Protein AF-A0A9P8MVW2-F1 (afdb_monomer_lite)

Organism: NCBI:txid111463

pLDDT: mean 70.59, std 24.58, range [25.2, 96.25]

Foldseek 3Di:
DDDDDPVVVVPPPPDDDDDDDDDDDDDDDDPDDPDDPPDQAADDDDPDDPDDDPPDPPFDLDQAAQCVLLVNQKTKDQPDDDDPDQQSQQHVLQQLSRAHQQALGHDPCSRGSSHHMHMAGSVRDDDDPVNSVLSSVLSVVQSVVVVVPPGRPVVCRYNVNSVVVVVVVVVVPPPVPPDD

Structure (mmCIF, N/CA/C/O backbone):
data_AF-A0A9P8MVW2-F1
#
_entry.id   AF-A0A9P8MVW2-F1
#
loop_
_atom_site.group_PDB
_atom_site.id
_atom_site.type_symbol
_atom_site.label_atom_id
_atom_site.label_alt_id
_atom_site.label_comp_id
_atom_site.label_asym_id
_atom_site.label_entity_id
_atom_site.label_seq_id
_atom_site.pdbx_PDB_ins_code
_atom_site.Cartn_x
_atom_site.Cartn_y
_atom_site.Cartn_z
_atom_site.occupancy
_atom_site.B_iso_or_equiv
_atom_site.auth_seq_id
_atom_site.auth_comp_id
_atom_site.auth_asym_id
_atom_site.auth_atom_id
_atom_site.pdbx_PDB_model_num
ATOM 1 N N . MET A 1 1 ? 19.607 -12.590 9.023 1.00 32.03 1 MET A N 1
ATOM 2 C CA . MET A 1 1 ? 19.290 -11.161 8.818 1.00 32.03 1 MET A CA 1
ATOM 3 C C . MET A 1 1 ? 19.071 -10.531 10.183 1.00 32.03 1 MET A C 1
ATOM 5 O O . MET A 1 1 ? 18.345 -11.136 10.968 1.00 32.03 1 MET A O 1
ATOM 9 N N . PRO A 1 2 ? 19.742 -9.418 10.515 1.00 34.88 2 PRO A N 1
ATOM 10 C CA . PRO A 1 2 ? 19.503 -8.721 11.774 1.00 34.88 2 PRO A CA 1
ATOM 11 C C . PRO A 1 2 ? 18.080 -8.124 11.804 1.00 34.88 2 PRO A C 1
ATOM 13 O O . PRO A 1 2 ? 17.561 -7.761 10.747 1.00 34.88 2 PRO A O 1
ATOM 16 N N . PRO A 1 3 ? 17.430 -8.037 12.980 1.00 38.59 3 PRO A N 1
ATOM 17 C CA . PRO A 1 3 ? 16.145 -7.361 13.132 1.00 38.59 3 PRO A CA 1
ATOM 18 C C . PRO A 1 3 ? 16.253 -5.890 12.725 1.00 38.59 3 PRO A C 1
ATOM 20 O O . PRO A 1 3 ? 17.217 -5.217 13.083 1.00 38.59 3 PRO A O 1
ATOM 23 N N . ILE A 1 4 ? 15.257 -5.398 11.991 1.00 45.91 4 ILE A N 1
ATOM 24 C CA . ILE A 1 4 ? 15.196 -4.006 11.545 1.00 45.91 4 ILE A CA 1
ATOM 25 C C . ILE A 1 4 ? 15.057 -3.073 12.751 1.00 45.91 4 ILE A C 1
ATOM 27 O O . ILE A 1 4 ? 14.151 -3.237 13.576 1.00 45.91 4 ILE A O 1
ATOM 31 N N . ASP A 1 5 ? 15.923 -2.063 12.794 1.00 56.59 5 ASP A N 1
ATOM 32 C CA . ASP A 1 5 ? 15.809 -0.934 13.704 1.00 56.59 5 ASP A CA 1
ATOM 33 C C . ASP A 1 5 ? 14.795 0.086 13.156 1.00 56.59 5 ASP A C 1
ATOM 35 O O . ASP A 1 5 ? 14.969 0.667 12.081 1.00 56.59 5 ASP A O 1
ATOM 39 N N . TYR A 1 6 ? 13.701 0.260 13.896 1.00 56.78 6 TYR A N 1
ATOM 40 C CA . TYR A 1 6 ? 12.646 1.230 13.605 1.00 56.78 6 TYR A CA 1
ATOM 41 C C . TYR A 1 6 ? 12.801 2.513 14.433 1.00 56.78 6 TYR A C 1
ATOM 43 O O . TYR A 1 6 ? 11.991 3.421 14.282 1.00 56.78 6 TYR A O 1
ATOM 51 N N . SER A 1 7 ? 13.845 2.634 15.261 1.00 62.97 7 SER A N 1
ATOM 52 C CA . SER A 1 7 ? 14.058 3.787 16.138 1.00 62.97 7 SER A CA 1
ATOM 53 C C . SER A 1 7 ? 14.218 5.107 15.381 1.00 62.97 7 SER A C 1
ATOM 55 O O . SER A 1 7 ? 13.946 6.160 15.949 1.00 62.97 7 SER A O 1
ATOM 57 N N . LYS A 1 8 ? 14.570 5.090 14.087 1.00 60.00 8 LYS A N 1
ATOM 58 C CA . LYS A 1 8 ? 14.567 6.309 13.256 1.00 60.00 8 LYS A CA 1
ATOM 59 C C . LYS A 1 8 ? 13.166 6.873 12.984 1.00 60.00 8 LYS A C 1
ATOM 61 O O . LYS A 1 8 ? 13.028 8.065 12.752 1.00 60.00 8 LYS A O 1
ATOM 66 N N . TRP A 1 9 ? 12.140 6.027 13.042 1.00 54.62 9 TRP A N 1
ATOM 67 C CA . TRP A 1 9 ? 10.741 6.397 12.824 1.00 54.62 9 TRP A CA 1
ATOM 68 C C . TRP A 1 9 ? 10.018 6.734 14.135 1.00 54.62 9 TRP A C 1
ATOM 70 O O . TRP A 1 9 ? 9.058 7.493 14.129 1.00 54.62 9 TRP A O 1
ATOM 80 N N . ASP A 1 10 ? 10.484 6.210 15.272 1.00 54.81 10 ASP A N 1
ATOM 81 C CA . ASP A 1 10 ? 9.869 6.468 16.582 1.00 54.81 10 ASP A CA 1
ATOM 82 C C . ASP A 1 10 ? 10.185 7.871 17.153 1.00 54.81 10 ASP A C 1
ATOM 84 O O . ASP A 1 10 ? 9.532 8.293 18.103 1.00 54.81 10 ASP A O 1
ATOM 88 N N . ASN A 1 11 ? 11.156 8.605 16.588 1.00 46.72 11 ASN A N 1
ATOM 89 C CA . ASN A 1 11 ? 11.686 9.857 17.158 1.00 46.72 11 ASN A CA 1
ATOM 90 C C . ASN A 1 11 ? 11.266 11.155 16.427 1.00 46.72 11 ASN A C 1
ATOM 92 O O . ASN A 1 11 ? 11.722 12.229 16.813 1.00 46.72 11 ASN A O 1
ATOM 96 N N . ILE A 1 12 ? 10.411 11.102 15.398 1.00 51.25 12 ILE A N 1
ATOM 97 C CA . ILE A 1 12 ? 10.057 12.290 14.585 1.00 51.25 12 ILE A CA 1
ATOM 98 C C . ILE A 1 12 ? 9.101 13.282 15.290 1.00 51.25 12 ILE A C 1
ATOM 100 O O . ILE A 1 12 ? 9.029 14.437 14.885 1.00 51.25 12 ILE A O 1
ATOM 104 N N . ASP A 1 13 ? 8.441 12.895 16.387 1.00 47.62 13 ASP A N 1
ATOM 105 C CA . ASP A 1 13 ? 7.445 13.739 17.082 1.00 47.62 13 ASP A CA 1
ATOM 106 C C . ASP A 1 13 ? 7.976 14.516 18.310 1.00 47.62 13 ASP A C 1
ATOM 108 O O . ASP A 1 13 ? 7.190 15.099 19.056 1.00 47.62 13 ASP A O 1
ATOM 112 N N . THR A 1 14 ? 9.291 14.556 18.562 1.00 39.91 14 THR A N 1
ATOM 113 C CA . THR A 1 14 ? 9.828 15.124 19.823 1.00 39.91 14 THR A CA 1
ATOM 114 C C . THR A 1 14 ? 10.599 16.431 19.642 1.00 39.91 14 THR A C 1
ATOM 116 O O . THR A 1 14 ? 11.710 16.557 20.141 1.00 39.91 14 THR A O 1
ATOM 119 N N . ASP A 1 15 ? 10.014 17.415 18.952 1.00 41.75 15 ASP A N 1
ATOM 120 C CA . ASP A 1 15 ? 10.409 18.818 19.153 1.00 41.75 15 ASP A CA 1
ATOM 121 C C . ASP A 1 15 ? 9.265 19.777 18.772 1.00 41.75 15 ASP A C 1
ATOM 123 O O . ASP A 1 15 ? 9.070 20.166 17.617 1.00 41.75 15 ASP A O 1
ATOM 127 N N . SER A 1 16 ? 8.417 20.109 19.745 1.00 49.09 16 SER A N 1
ATOM 128 C CA . SER A 1 16 ? 7.423 21.183 19.633 1.00 49.09 16 SER A CA 1
ATOM 129 C C . SER A 1 16 ? 7.232 21.826 21.003 1.00 49.09 16 SER A C 1
ATOM 131 O O . SER A 1 16 ? 6.479 21.325 21.837 1.00 49.09 16 SER A O 1
ATOM 133 N N . GLU A 1 17 ? 7.933 22.937 21.233 1.00 37.53 17 GLU A N 1
ATOM 134 C CA . GLU A 1 17 ? 7.604 23.885 22.300 1.00 37.53 17 GLU A CA 1
ATOM 135 C C . GLU A 1 17 ? 6.410 24.770 21.885 1.00 37.53 17 GLU A C 1
ATOM 137 O O . GLU A 1 17 ? 6.273 25.092 20.700 1.00 37.53 17 GLU A O 1
ATOM 142 N N . PRO A 1 18 ? 5.532 25.183 22.819 1.00 54.19 18 PRO A N 1
ATOM 143 C CA . PRO A 1 18 ? 4.393 26.040 22.512 1.00 54.19 18 PRO A CA 1
ATOM 144 C C . PRO A 1 18 ? 4.662 27.502 22.895 1.00 54.19 18 PRO A C 1
ATOM 146 O O . PRO A 1 18 ? 5.106 27.745 24.009 1.00 54.19 18 PRO A O 1
ATOM 149 N N . GLU A 1 19 ? 4.253 28.483 22.079 1.00 31.72 19 GLU A N 1
ATOM 150 C CA . GLU A 1 19 ? 3.815 29.784 22.618 1.00 31.72 19 GLU A CA 1
ATOM 151 C C . GLU A 1 19 ? 2.807 30.545 21.719 1.00 31.72 19 GLU A C 1
ATOM 153 O O . GLU A 1 19 ? 3.048 30.807 20.545 1.00 31.72 19 GLU A O 1
ATOM 158 N N . ALA A 1 20 ? 1.684 30.897 22.364 1.00 31.28 20 ALA A N 1
ATOM 159 C CA . ALA A 1 20 ? 0.810 32.079 22.244 1.00 31.28 20 ALA A CA 1
ATOM 160 C C . ALA A 1 20 ? 0.035 32.453 20.942 1.00 31.28 20 ALA A C 1
ATOM 162 O O . ALA A 1 20 ? 0.577 32.912 19.943 1.00 31.28 20 ALA A O 1
ATOM 163 N N . SER A 1 21 ? -1.303 32.412 21.066 1.00 35.56 21 SER A N 1
ATOM 164 C CA . SER A 1 21 ? -2.371 33.062 20.257 1.00 35.56 21 SER A CA 1
ATOM 165 C C . SER A 1 21 ? -2.602 34.552 20.649 1.00 35.56 21 SER A C 1
ATOM 167 O O . SER A 1 21 ? -2.058 34.954 21.678 1.00 35.56 21 SER A O 1
ATOM 169 N N . PRO A 1 22 ? -3.581 35.327 20.091 1.00 58.59 22 PRO A N 1
ATOM 170 C CA . PRO A 1 22 ? -4.147 35.453 18.721 1.00 58.59 22 PRO A CA 1
ATOM 171 C C . PRO A 1 22 ? -4.349 36.929 18.235 1.00 58.59 22 PRO A C 1
ATOM 173 O O . PRO A 1 22 ? -4.500 37.838 19.049 1.00 58.59 22 PRO A O 1
ATOM 176 N N . GLN A 1 23 ? -4.541 37.182 16.925 1.00 30.17 23 GLN A N 1
ATOM 177 C CA . GLN A 1 23 ? -5.265 38.388 16.448 1.00 30.17 23 GLN A CA 1
ATOM 178 C C . GLN A 1 23 ? -5.924 38.208 15.059 1.00 30.17 23 GLN A C 1
ATOM 180 O O . GLN A 1 23 ? -5.477 37.404 14.249 1.00 30.17 23 GLN A O 1
ATOM 185 N N . GLN A 1 24 ? -7.038 38.913 14.821 1.00 29.48 24 GLN A N 1
ATOM 186 C CA . GLN A 1 24 ? -8.158 38.524 13.946 1.00 29.48 24 GLN A CA 1
ATOM 187 C C . GLN A 1 24 ? -8.403 39.493 12.750 1.00 29.48 24 GLN A C 1
ATOM 189 O O . GLN A 1 24 ? -8.403 40.702 12.961 1.00 29.48 24 GLN A O 1
ATOM 194 N N . ALA A 1 25 ? -8.756 38.914 11.576 1.00 32.19 25 ALA A N 1
ATOM 195 C CA . ALA A 1 25 ? -9.530 39.411 10.392 1.00 32.19 25 ALA A CA 1
ATOM 196 C C . ALA A 1 25 ? -8.889 40.399 9.362 1.00 32.19 25 ALA A C 1
ATOM 198 O O . ALA A 1 25 ? -7.969 41.115 9.747 1.00 32.19 25 ALA A O 1
ATOM 199 N N . PRO A 1 26 ? -9.392 40.545 8.089 1.00 34.03 26 PRO A N 1
ATOM 200 C CA . PRO A 1 26 ? -10.448 39.815 7.339 1.00 34.03 26 PRO A CA 1
ATOM 201 C C . PRO A 1 26 ? -10.110 39.334 5.882 1.00 34.03 26 PRO A C 1
ATOM 203 O O . PRO A 1 26 ? -9.305 39.917 5.169 1.00 34.03 26 PRO A O 1
ATOM 206 N N . ALA A 1 27 ? -10.843 38.296 5.448 1.00 39.25 27 ALA A N 1
ATOM 207 C CA . ALA A 1 27 ? -11.318 37.913 4.099 1.00 39.25 27 ALA A CA 1
ATOM 208 C C . ALA A 1 27 ? -10.500 38.216 2.811 1.00 39.25 27 ALA A C 1
ATOM 210 O O . ALA A 1 27 ? -10.622 39.285 2.216 1.00 39.25 27 ALA A O 1
ATOM 211 N N . ALA A 1 28 ? -9.887 37.165 2.251 1.00 28.81 28 ALA A N 1
ATOM 212 C CA . ALA A 1 28 ? -9.818 36.919 0.805 1.00 28.81 28 ALA A CA 1
ATOM 213 C C . ALA A 1 28 ? -9.820 35.396 0.557 1.00 28.81 28 ALA A C 1
ATOM 215 O O . ALA A 1 28 ? -9.132 34.657 1.258 1.00 28.81 28 ALA A O 1
ATOM 216 N N . ASN A 1 29 ? -10.645 34.927 -0.384 1.00 36.28 29 ASN A N 1
ATOM 217 C CA . ASN A 1 29 ? -10.895 33.506 -0.666 1.00 36.28 29 ASN A CA 1
ATOM 218 C C . ASN A 1 29 ? -9.599 32.706 -0.936 1.00 36.28 29 ASN A C 1
ATOM 220 O O . ASN A 1 29 ? -8.890 33.056 -1.882 1.00 36.28 29 ASN A O 1
ATOM 224 N N . PRO A 1 30 ? -9.312 31.614 -0.199 1.00 31.34 30 PRO A N 1
ATOM 225 C CA . PRO A 1 30 ? -8.244 30.688 -0.556 1.00 31.34 30 PRO A CA 1
ATOM 226 C C . PRO A 1 30 ? -8.731 29.624 -1.563 1.00 31.34 30 PRO A C 1
ATOM 228 O O . PRO A 1 30 ? -9.883 29.183 -1.493 1.00 31.34 30 PRO A O 1
ATOM 231 N N . PRO A 1 31 ? -7.873 29.196 -2.506 1.00 32.03 31 PRO A N 1
ATOM 232 C CA . PRO A 1 31 ? -8.160 28.086 -3.405 1.00 32.03 31 PRO A CA 1
ATOM 233 C C . PRO A 1 31 ? -8.185 26.760 -2.631 1.00 32.03 31 PRO A C 1
ATOM 235 O O . PRO A 1 31 ? -7.328 26.519 -1.788 1.00 32.03 31 PRO A O 1
ATOM 238 N N . ALA A 1 32 ? -9.196 25.941 -2.938 1.00 30.31 32 ALA A N 1
ATOM 239 C CA . ALA A 1 32 ? -9.339 24.512 -2.643 1.00 30.31 32 ALA A CA 1
ATOM 240 C C . ALA A 1 32 ? -8.650 24.009 -1.359 1.00 30.31 32 ALA A C 1
ATOM 242 O O . ALA A 1 32 ? -7.522 23.518 -1.365 1.00 30.31 32 ALA A O 1
ATOM 243 N N . ALA A 1 33 ? -9.396 24.071 -0.258 1.00 31.38 33 ALA A N 1
ATOM 244 C CA . ALA A 1 33 ? -9.123 23.287 0.933 1.00 31.38 33 ALA A CA 1
ATOM 245 C C . ALA A 1 33 ? -9.107 21.788 0.585 1.00 31.38 33 ALA A C 1
ATOM 247 O O . ALA A 1 33 ? -10.158 21.209 0.320 1.00 31.38 33 ALA A O 1
ATOM 248 N N . HIS A 1 34 ? -7.938 21.152 0.640 1.00 30.77 34 HIS A N 1
ATOM 249 C CA . HIS A 1 34 ? -7.850 19.703 0.798 1.00 30.77 34 HIS A CA 1
ATOM 250 C C . HIS A 1 34 ? -7.570 19.402 2.267 1.00 30.77 34 HIS A C 1
ATOM 252 O O . HIS A 1 34 ? -6.447 19.442 2.758 1.00 30.77 34 HIS A O 1
ATOM 258 N N . ALA A 1 35 ? -8.711 19.263 2.941 1.00 28.50 35 ALA A N 1
ATOM 259 C CA . ALA A 1 35 ? -9.002 18.701 4.246 1.00 28.50 35 ALA A CA 1
ATOM 260 C C . ALA A 1 35 ? -7.837 18.064 5.021 1.00 28.50 35 ALA A C 1
ATOM 262 O O . ALA A 1 35 ? -7.229 17.084 4.598 1.00 28.50 35 ALA A O 1
ATOM 263 N N . CYS A 1 36 ? -7.683 18.538 6.262 1.00 25.20 36 CYS A N 1
ATOM 264 C CA . CYS A 1 36 ? -7.309 17.698 7.393 1.00 25.20 36 CYS A CA 1
ATOM 265 C C . CYS A 1 36 ? -8.022 16.339 7.303 1.00 25.20 36 CYS A C 1
ATOM 267 O O . CYS A 1 36 ? -9.253 16.289 7.321 1.00 25.20 36 CYS A O 1
ATOM 269 N N . LEU A 1 37 ? -7.258 15.247 7.278 1.00 34.03 37 LEU A N 1
ATOM 270 C CA . LEU A 1 37 ? -7.737 13.869 7.421 1.00 34.03 37 LEU A CA 1
ATOM 271 C C . LEU A 1 37 ? -8.304 13.636 8.833 1.00 34.03 37 LEU A C 1
ATOM 273 O O . LEU A 1 37 ? -7.676 13.019 9.689 1.00 34.03 37 LEU A O 1
ATOM 277 N N . ALA A 1 38 ? -9.494 14.175 9.087 1.00 40.34 38 ALA A N 1
ATOM 278 C CA . ALA A 1 38 ? -10.358 13.828 10.212 1.00 40.34 38 ALA A CA 1
ATOM 279 C C . ALA A 1 38 ? -11.805 14.308 9.979 1.00 40.34 38 ALA A C 1
ATOM 281 O O . ALA A 1 38 ? -12.424 14.857 10.883 1.00 40.34 38 ALA A O 1
ATOM 282 N N . ALA A 1 39 ? -12.352 14.133 8.777 1.00 29.41 39 ALA A N 1
ATOM 283 C CA . ALA A 1 39 ? -13.795 14.165 8.537 1.00 29.41 39 ALA A CA 1
ATOM 284 C C . ALA A 1 39 ? -14.066 13.523 7.168 1.00 29.41 39 ALA A C 1
ATOM 286 O O . ALA A 1 39 ? -13.442 13.908 6.189 1.00 29.41 39 ALA A O 1
ATOM 287 N N . ASP A 1 40 ? -14.972 12.548 7.122 1.00 35.38 40 ASP A N 1
ATOM 288 C CA . ASP A 1 40 ? -15.602 12.011 5.903 1.00 35.38 40 ASP A CA 1
ATOM 289 C C . ASP A 1 40 ? -14.784 11.078 4.984 1.00 35.38 40 ASP A C 1
ATOM 291 O O . ASP A 1 40 ? -14.676 11.301 3.783 1.00 35.38 40 ASP A O 1
ATOM 295 N N . GLY A 1 41 ? -14.283 9.955 5.525 1.00 36.62 41 GLY A N 1
ATOM 296 C CA . GLY A 1 41 ? -13.734 8.871 4.685 1.00 36.62 41 GLY A CA 1
ATOM 297 C C . GLY A 1 41 ? -12.975 7.759 5.417 1.00 36.62 41 GLY A C 1
ATOM 298 O O . GLY A 1 41 ? -11.846 7.447 5.069 1.00 36.62 41 GLY A O 1
ATOM 299 N N . TYR A 1 42 ? -13.563 7.219 6.489 1.00 41.34 42 TYR A N 1
ATOM 300 C CA . TYR A 1 42 ? -13.269 5.934 7.157 1.00 41.34 42 TYR A CA 1
ATOM 301 C C . TYR A 1 42 ? -11.840 5.334 7.123 1.00 41.34 42 TYR A C 1
ATOM 303 O O . TYR A 1 42 ? -11.669 4.143 6.852 1.00 41.34 42 TYR A O 1
ATOM 311 N N . ILE A 1 43 ? -10.825 6.072 7.584 1.00 43.78 43 ILE A N 1
ATOM 312 C CA . ILE A 1 43 ? -9.729 5.449 8.351 1.00 43.78 43 ILE A CA 1
ATOM 313 C C . ILE A 1 43 ? -9.814 5.926 9.794 1.00 43.78 43 ILE A C 1
ATOM 315 O O . ILE A 1 43 ? -9.450 7.047 10.144 1.00 43.78 43 ILE A O 1
ATOM 319 N N . ARG A 1 44 ? -10.336 5.052 10.659 1.00 45.22 44 ARG A N 1
ATOM 320 C CA . ARG A 1 44 ? -10.385 5.305 12.096 1.00 45.22 44 ARG A CA 1
ATOM 321 C C . ARG A 1 44 ? -9.056 4.879 12.715 1.00 45.22 44 ARG A C 1
ATOM 323 O O . ARG A 1 44 ? -8.854 3.706 13.018 1.00 45.22 44 ARG A O 1
ATOM 330 N N . PHE A 1 45 ? -8.169 5.841 12.943 1.00 37.78 45 PHE A N 1
ATOM 331 C CA . PHE A 1 45 ? -6.971 5.624 13.750 1.00 37.78 45 PHE A CA 1
ATOM 332 C C . PHE A 1 45 ? -7.363 5.505 15.222 1.00 37.78 45 PHE A C 1
ATOM 334 O O . PHE A 1 45 ? -7.580 6.495 15.918 1.00 37.78 45 PHE A O 1
ATOM 341 N N . GLU A 1 46 ? -7.468 4.280 15.722 1.00 39.16 46 GLU A N 1
ATOM 342 C CA . GLU A 1 46 ? -7.617 4.049 17.152 1.00 39.16 46 GLU A CA 1
ATOM 343 C C . GLU A 1 46 ? -6.254 3.757 17.781 1.00 39.16 46 GLU A C 1
ATOM 345 O O . GLU A 1 46 ? -5.737 2.643 17.709 1.00 39.16 46 GLU A O 1
ATOM 350 N N . LYS A 1 47 ? -5.681 4.752 18.471 1.00 32.69 47 LYS A N 1
ATOM 351 C CA . LYS A 1 47 ? -4.567 4.548 19.409 1.00 32.69 47 LYS A CA 1
ATOM 352 C C . LYS A 1 47 ? -5.094 3.807 20.644 1.00 32.69 47 LYS A C 1
ATOM 354 O O . LYS A 1 47 ? -5.304 4.404 21.695 1.00 32.69 47 LYS A O 1
ATOM 359 N N . ARG A 1 48 ? -5.376 2.507 20.526 1.00 36.72 48 ARG A N 1
ATOM 360 C CA . ARG A 1 48 ? -5.780 1.680 21.672 1.00 36.72 48 ARG A CA 1
ATOM 361 C C . ARG A 1 48 ? -4.541 1.110 22.348 1.00 36.72 48 ARG A C 1
ATOM 363 O O . ARG A 1 48 ? -3.957 0.131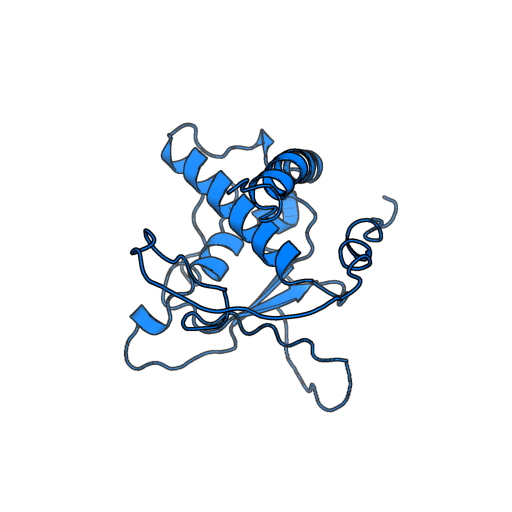 21.893 1.00 36.72 48 ARG A O 1
ATOM 370 N N . THR A 1 49 ? -4.151 1.723 23.462 1.00 31.38 49 THR A N 1
ATOM 371 C CA . THR A 1 49 ? -3.275 1.086 24.448 1.00 31.38 49 THR A CA 1
ATOM 372 C C . THR A 1 49 ? -3.923 -0.220 24.900 1.00 31.38 49 THR A C 1
ATOM 374 O O . THR A 1 49 ? -5.111 -0.256 25.224 1.00 31.38 49 THR A O 1
ATOM 377 N N . ALA A 1 50 ? -3.146 -1.304 24.873 1.00 34.25 50 ALA A N 1
ATOM 378 C CA . ALA A 1 50 ? -3.583 -2.654 25.203 1.00 34.25 50 ALA A CA 1
ATOM 379 C C . ALA A 1 50 ? -4.081 -2.736 26.654 1.00 34.25 50 ALA A C 1
ATOM 381 O O . ALA A 1 50 ? -3.351 -3.099 27.570 1.00 34.25 50 ALA A O 1
ATOM 382 N N . SER A 1 51 ? -5.343 -2.399 26.882 1.00 34.88 51 SER A N 1
ATOM 383 C CA . SER A 1 51 ? -6.030 -2.732 28.115 1.00 34.88 51 SER A CA 1
ATOM 384 C C . SER A 1 51 ? -7.496 -3.002 27.815 1.00 34.88 51 SER A C 1
ATOM 386 O O . SER A 1 51 ? -8.230 -2.143 27.340 1.00 34.88 51 SER A O 1
ATOM 388 N N . ARG A 1 52 ? -7.894 -4.230 28.160 1.00 34.38 52 ARG A N 1
ATOM 389 C CA . ARG A 1 52 ? -9.273 -4.685 28.354 1.00 34.38 52 ARG A CA 1
ATOM 390 C C . ARG A 1 52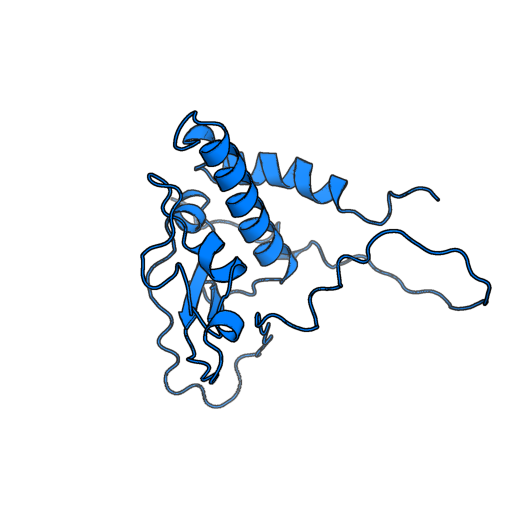 ? -10.068 -5.028 27.083 1.00 34.38 52 ARG A C 1
ATOM 392 O O . ARG A 1 52 ? -10.760 -4.207 26.498 1.00 34.38 52 ARG A O 1
ATOM 399 N N . GLY A 1 53 ? -10.056 -6.326 26.763 1.00 33.84 53 GLY A N 1
ATOM 400 C CA . GLY A 1 53 ? -11.186 -6.987 26.102 1.00 33.84 53 GLY A CA 1
ATOM 401 C C . GLY A 1 53 ? -11.113 -7.140 24.584 1.00 33.84 53 GLY A C 1
ATOM 402 O O . GLY A 1 53 ? -12.122 -6.946 23.923 1.00 33.84 53 GLY A O 1
ATOM 403 N N . MET A 1 54 ? -9.964 -7.518 24.015 1.00 41.28 54 MET A N 1
ATOM 404 C CA . MET A 1 54 ? -9.906 -7.991 22.624 1.00 41.28 54 MET A CA 1
ATOM 405 C C . MET A 1 54 ? -9.953 -9.517 22.573 1.00 41.28 54 MET A C 1
ATOM 407 O O . MET A 1 54 ? -8.954 -10.186 22.316 1.00 41.28 54 MET A O 1
ATOM 411 N N . SER A 1 55 ? -11.131 -10.087 22.794 1.00 37.91 55 SER A N 1
ATOM 412 C CA . SER A 1 55 ? -11.421 -11.403 22.235 1.00 37.91 55 SER A CA 1
ATOM 413 C C . SER A 1 55 ? -11.652 -11.213 20.732 1.00 37.91 55 SER A C 1
ATOM 415 O O . SER A 1 55 ? -12.753 -10.874 20.314 1.00 37.91 55 SER A O 1
ATOM 417 N N . LYS A 1 56 ? -10.602 -11.480 19.938 1.00 45.84 56 LYS A N 1
ATOM 418 C CA . LYS A 1 56 ? -10.682 -11.910 18.528 1.00 45.84 56 LYS A CA 1
ATOM 419 C C . LYS A 1 56 ? -10.833 -10.821 17.442 1.00 45.84 56 LYS A C 1
ATOM 421 O O . LYS A 1 56 ? -11.712 -10.932 16.597 1.00 45.84 56 LYS A O 1
ATOM 426 N N . LEU A 1 57 ? -9.917 -9.846 17.371 1.00 47.78 57 LEU A N 1
ATOM 427 C CA . LEU A 1 57 ? -9.548 -9.299 16.051 1.00 47.78 57 LEU A CA 1
ATOM 428 C C . LEU A 1 57 ? -8.528 -10.263 15.439 1.00 47.78 57 LEU A C 1
ATOM 430 O O . LEU A 1 57 ? -7.386 -10.336 15.893 1.00 47.78 57 LEU A O 1
ATOM 434 N N . SER A 1 58 ? -8.974 -11.066 14.475 1.00 52.88 58 SER A N 1
ATOM 435 C CA . SER A 1 58 ? -8.098 -11.924 13.679 1.00 52.88 58 SER A CA 1
ATOM 436 C C . SER A 1 58 ? -7.567 -11.095 12.518 1.00 52.88 58 SER A C 1
ATOM 438 O O . SER A 1 58 ? -8.010 -11.276 11.389 1.00 52.88 58 SER A O 1
ATOM 440 N N . LEU A 1 59 ? -6.654 -10.165 12.816 1.00 60.53 59 LEU A N 1
ATOM 441 C CA . LEU A 1 59 ? -5.940 -9.419 11.781 1.00 60.53 59 LEU A CA 1
ATOM 442 C C . LEU A 1 59 ? -5.358 -10.411 10.775 1.00 60.53 59 LEU A C 1
ATOM 444 O O . LEU A 1 59 ? -4.818 -11.447 11.170 1.00 60.53 59 LEU A O 1
ATOM 448 N N . SER A 1 60 ? -5.500 -10.103 9.489 1.00 66.00 60 SER A N 1
ATOM 449 C CA . SER A 1 60 ? -4.911 -10.917 8.434 1.00 66.00 60 SER A CA 1
ATOM 450 C C . SER A 1 60 ? -3.406 -11.091 8.686 1.00 66.00 60 SER A C 1
ATOM 452 O O . SER A 1 60 ? -2.698 -10.144 9.024 1.00 66.00 60 SER A O 1
ATOM 454 N N . ASP A 1 61 ? -2.896 -12.316 8.540 1.00 72.44 61 ASP A N 1
ATOM 455 C CA . ASP A 1 61 ? -1.456 -12.582 8.688 1.00 72.44 61 ASP A CA 1
ATOM 456 C C . ASP A 1 61 ? -0.653 -12.166 7.441 1.00 72.44 61 ASP A C 1
ATOM 458 O O . ASP A 1 61 ? 0.585 -12.216 7.440 1.00 72.44 61 ASP A O 1
ATOM 462 N N . SER A 1 62 ? -1.348 -11.765 6.373 1.00 86.06 62 SER A N 1
ATOM 463 C CA . SER A 1 62 ? -0.760 -11.412 5.086 1.00 86.06 62 SER A CA 1
ATOM 464 C C . SER A 1 62 ? -0.455 -9.922 5.015 1.00 86.06 62 SER A C 1
ATOM 466 O O . SER A 1 62 ? -1.335 -9.089 5.211 1.00 86.06 62 SER A O 1
ATOM 468 N N . VAL A 1 63 ? 0.794 -9.598 4.687 1.00 89.94 63 VAL A N 1
ATOM 469 C CA . VAL A 1 63 ? 1.201 -8.231 4.348 1.00 89.94 63 VAL A CA 1
ATOM 470 C C . VAL A 1 63 ? 0.879 -8.000 2.867 1.00 89.94 63 VAL A C 1
ATOM 472 O O . VAL A 1 63 ? 1.149 -8.903 2.068 1.00 89.94 63 VAL A O 1
ATOM 475 N N . PRO A 1 64 ? 0.298 -6.852 2.476 1.00 91.94 64 PRO A N 1
ATOM 476 C CA . PRO A 1 64 ? 0.042 -6.561 1.069 1.00 91.94 64 PRO A CA 1
ATOM 477 C C . PRO A 1 64 ? 1.330 -6.483 0.237 1.00 91.94 64 PRO A C 1
ATOM 479 O O . PRO A 1 64 ? 2.413 -6.247 0.774 1.00 91.94 64 PRO A O 1
ATOM 482 N N . SER A 1 65 ? 1.200 -6.673 -1.079 1.00 95.25 65 SER A N 1
ATOM 483 C CA . SER A 1 65 ? 2.325 -6.869 -2.010 1.00 95.25 65 SER A CA 1
ATOM 484 C C . SER A 1 65 ? 3.369 -5.745 -1.927 1.00 95.25 65 SER A C 1
ATOM 486 O O . SER A 1 65 ? 4.512 -5.998 -1.543 1.00 95.25 65 SER A O 1
ATOM 488 N N . VAL A 1 66 ? 2.976 -4.493 -2.192 1.00 96.25 66 VAL A N 1
ATOM 489 C CA . VAL A 1 66 ? 3.893 -3.338 -2.156 1.00 96.25 66 VAL A CA 1
ATOM 490 C C . VAL A 1 66 ? 4.448 -3.062 -0.747 1.00 96.25 66 VAL A C 1
ATOM 492 O O . VAL A 1 66 ? 5.673 -3.057 -0.618 1.00 96.25 66 VAL A O 1
ATOM 495 N N . PRO A 1 67 ? 3.631 -2.914 0.323 1.00 95.31 67 PRO A N 1
ATOM 496 C CA . PRO A 1 67 ? 4.131 -2.776 1.696 1.00 95.31 67 PRO A CA 1
ATOM 497 C C . PRO A 1 67 ? 5.147 -3.852 2.099 1.00 95.31 67 PRO A C 1
ATOM 499 O O . PRO A 1 67 ? 6.160 -3.546 2.725 1.00 95.31 67 PRO A O 1
ATOM 502 N N . GLY A 1 68 ? 4.917 -5.105 1.696 1.00 95.06 68 GLY A N 1
ATOM 503 C CA . GLY A 1 68 ? 5.836 -6.209 1.956 1.00 95.06 68 GLY A CA 1
ATOM 504 C C . GLY A 1 68 ? 7.187 -6.039 1.260 1.00 95.06 68 GLY A C 1
ATOM 505 O O . GLY A 1 68 ? 8.221 -6.292 1.878 1.00 95.06 68 GLY A O 1
ATOM 506 N N . LEU A 1 69 ? 7.192 -5.571 0.009 1.00 96.19 69 LEU A N 1
ATOM 507 C CA . LEU A 1 69 ? 8.409 -5.336 -0.779 1.00 96.19 69 LEU A CA 1
ATOM 508 C C . LEU A 1 69 ? 9.252 -4.167 -0.249 1.00 96.19 69 LEU A C 1
ATOM 510 O O . LEU A 1 69 ? 10.478 -4.201 -0.348 1.00 96.19 69 LEU A O 1
ATOM 514 N N . ILE A 1 70 ? 8.617 -3.161 0.357 1.00 96.00 70 ILE A N 1
ATOM 515 C CA . ILE A 1 70 ? 9.311 -2.042 1.019 1.00 96.00 70 ILE A CA 1
ATOM 516 C C . ILE A 1 70 ? 9.611 -2.303 2.504 1.00 96.00 70 ILE A C 1
ATOM 518 O O . ILE A 1 70 ? 10.033 -1.399 3.221 1.00 96.00 70 ILE A O 1
ATOM 522 N N . GLU A 1 71 ? 9.409 -3.539 2.970 1.00 94.62 71 GLU A N 1
ATOM 523 C CA . GLU A 1 71 ? 9.639 -3.981 4.352 1.00 94.62 71 GLU A CA 1
ATOM 524 C C . GLU A 1 71 ? 8.800 -3.250 5.416 1.00 94.62 71 GLU A C 1
ATOM 526 O O . GLU A 1 71 ? 9.169 -3.212 6.593 1.00 94.62 71 GLU A O 1
ATOM 531 N N . VAL A 1 72 ? 7.642 -2.703 5.042 1.00 92.38 72 VAL A N 1
ATOM 532 C CA . VAL A 1 72 ? 6.687 -2.138 5.998 1.00 92.38 72 VAL A CA 1
ATOM 533 C C . VAL A 1 72 ? 5.698 -3.235 6.403 1.00 92.38 72 VAL A C 1
ATOM 535 O O . VAL A 1 72 ? 4.909 -3.690 5.574 1.00 92.38 72 VAL A O 1
ATOM 538 N N . PRO A 1 73 ? 5.690 -3.681 7.676 1.00 91.38 73 PRO A N 1
ATOM 539 C CA . PRO A 1 73 ? 4.905 -4.834 8.106 1.00 91.38 73 PRO A CA 1
ATOM 540 C C . PRO A 1 73 ? 3.430 -4.463 8.329 1.00 91.38 73 PRO A C 1
ATOM 542 O O . PRO A 1 73 ? 2.924 -4.606 9.438 1.00 91.38 73 PRO A O 1
ATOM 545 N N . LEU A 1 74 ? 2.746 -3.955 7.306 1.00 91.31 74 LEU A N 1
ATOM 546 C CA . LEU A 1 74 ? 1.357 -3.505 7.375 1.00 91.31 74 LEU A CA 1
ATOM 547 C C . LEU A 1 74 ? 0.383 -4.682 7.240 1.00 91.31 74 LEU A C 1
ATOM 549 O O . LEU A 1 74 ? 0.563 -5.540 6.383 1.00 91.31 74 LEU A O 1
ATOM 553 N N . VAL A 1 75 ? -0.663 -4.709 8.059 1.00 91.81 75 VAL A N 1
ATOM 554 C CA . VAL A 1 75 ? -1.788 -5.647 7.950 1.00 91.81 75 VAL A CA 1
ATOM 555 C C . VAL A 1 75 ? -3.098 -4.875 7.954 1.00 91.81 75 VAL A C 1
ATOM 557 O O . VAL A 1 75 ? -3.237 -3.868 8.655 1.00 91.81 75 VAL A O 1
ATOM 560 N N . LEU A 1 76 ? -4.041 -5.338 7.136 1.00 90.38 76 LEU A N 1
ATOM 561 C CA . LEU A 1 76 ? -5.342 -4.711 6.942 1.00 90.38 76 LEU A CA 1
ATOM 562 C C . LEU A 1 76 ? -6.436 -5.720 7.287 1.00 90.38 76 LEU A C 1
ATOM 564 O O . LEU A 1 76 ? -6.364 -6.887 6.894 1.00 90.38 76 LEU A O 1
ATOM 568 N N . ASP A 1 77 ? -7.445 -5.270 8.023 1.00 88.06 77 ASP A N 1
ATOM 569 C CA . ASP A 1 77 ? -8.601 -6.080 8.400 1.00 88.06 77 ASP A CA 1
ATOM 570 C C . ASP A 1 77 ? -9.896 -5.296 8.182 1.00 88.06 77 ASP A C 1
ATOM 572 O O . ASP A 1 77 ? -10.034 -4.159 8.637 1.00 88.06 77 ASP A O 1
ATOM 576 N N . ARG A 1 78 ? -10.848 -5.892 7.461 1.00 86.81 78 ARG A N 1
ATOM 577 C CA . ARG A 1 78 ? -12.149 -5.270 7.192 1.00 86.81 78 ARG A CA 1
ATOM 578 C C . ARG A 1 78 ? -13.055 -5.514 8.385 1.00 86.81 78 ARG A C 1
ATOM 580 O O . ARG A 1 78 ? -13.407 -6.653 8.674 1.00 86.81 78 ARG A O 1
ATOM 587 N N . THR A 1 79 ? -13.500 -4.450 9.043 1.00 81.94 79 THR A N 1
ATOM 588 C CA . THR A 1 79 ? -14.416 -4.584 10.187 1.00 81.94 79 THR A CA 1
ATOM 589 C C . THR A 1 79 ? -15.884 -4.617 9.778 1.00 81.94 79 THR A C 1
ATOM 591 O O . THR A 1 79 ? -16.737 -4.821 10.635 1.00 81.94 79 THR A O 1
ATOM 594 N N . GLY A 1 80 ? -16.175 -4.436 8.484 1.00 65.94 80 GLY A N 1
ATOM 595 C CA . GLY A 1 80 ? -17.522 -4.495 7.923 1.00 65.94 80 GLY A CA 1
ATOM 596 C C . GLY A 1 80 ? -18.364 -3.291 8.336 1.00 65.94 80 GLY A C 1
ATOM 597 O O . GLY A 1 80 ? -18.967 -3.272 9.405 1.00 65.94 80 GLY A O 1
ATOM 598 N N . THR A 1 81 ? -18.433 -2.282 7.472 1.00 73.94 81 THR A N 1
ATOM 599 C CA . THR A 1 81 ? -19.456 -1.233 7.584 1.00 73.94 81 THR A CA 1
ATOM 600 C C . THR A 1 81 ? -20.622 -1.611 6.695 1.00 73.94 81 THR A C 1
ATOM 602 O O . THR A 1 81 ? -20.413 -2.068 5.576 1.00 73.94 81 THR A O 1
ATOM 605 N N . GLN A 1 82 ? -21.843 -1.419 7.184 1.00 67.69 82 GLN A N 1
ATOM 606 C CA . GLN A 1 82 ? -23.033 -1.504 6.348 1.00 67.69 82 GLN A CA 1
ATOM 607 C C . GLN A 1 82 ? -23.468 -0.085 5.991 1.00 67.69 82 GLN A C 1
ATOM 609 O O . GLN A 1 82 ? -23.771 0.705 6.884 1.00 67.69 82 GLN A O 1
ATOM 614 N N . SER A 1 83 ? -23.484 0.223 4.698 1.00 73.44 83 SER A N 1
ATOM 615 C CA . SER A 1 83 ? -24.202 1.370 4.143 1.00 73.44 83 SER A CA 1
ATOM 616 C C . SER A 1 83 ? -25.219 0.852 3.134 1.00 73.44 83 SER A C 1
ATOM 618 O O . SER A 1 83 ? -25.007 -0.177 2.495 1.00 73.44 83 SER A O 1
ATOM 620 N N . VAL A 1 84 ? -26.341 1.561 3.017 1.00 74.94 84 VAL A N 1
ATOM 621 C CA . VAL A 1 84 ? -27.336 1.333 1.959 1.00 74.94 84 VAL A CA 1
ATOM 622 C C . VAL A 1 84 ? -26.876 1.899 0.614 1.00 74.94 84 VAL A C 1
ATOM 624 O O . VAL A 1 84 ? -27.426 1.527 -0.418 1.00 74.94 84 VAL A O 1
ATOM 627 N N . ASN A 1 85 ? -25.882 2.791 0.626 1.00 79.44 85 ASN A N 1
ATOM 628 C CA . ASN A 1 85 ? -25.233 3.323 -0.560 1.00 79.44 85 ASN A CA 1
ATOM 629 C C . ASN A 1 85 ? -23.842 2.694 -0.690 1.00 79.44 85 ASN A C 1
ATOM 631 O O . ASN A 1 85 ? -22.965 2.924 0.141 1.00 79.44 85 ASN A O 1
ATOM 635 N N . GLU A 1 86 ? -23.650 1.896 -1.737 1.00 77.56 86 GLU A N 1
ATOM 636 C CA . GLU A 1 86 ? -22.403 1.165 -1.983 1.00 77.56 86 GLU A CA 1
ATOM 637 C C . GLU A 1 86 ? -21.197 2.096 -2.159 1.00 77.56 86 GLU A C 1
ATOM 639 O O . GLU A 1 86 ? -20.102 1.748 -1.728 1.00 77.56 86 GLU A O 1
ATOM 644 N N . ALA A 1 87 ? -21.404 3.300 -2.703 1.00 76.88 87 ALA A N 1
ATOM 645 C CA . ALA A 1 87 ? -20.340 4.289 -2.876 1.00 76.88 87 ALA A CA 1
ATOM 646 C C . ALA A 1 87 ? -19.750 4.770 -1.537 1.00 76.88 87 ALA A C 1
ATOM 648 O O . ALA A 1 87 ? -18.572 5.106 -1.466 1.00 76.88 87 ALA A O 1
ATOM 649 N N . ASP A 1 88 ? -20.529 4.751 -0.449 1.00 78.75 88 ASP A N 1
ATOM 650 C CA . ASP A 1 88 ? -20.033 5.129 0.885 1.00 78.75 88 ASP A CA 1
ATOM 651 C C . ASP A 1 88 ? -19.062 4.085 1.459 1.00 78.75 88 ASP A C 1
ATOM 653 O O . ASP A 1 88 ? -18.398 4.323 2.470 1.00 78.75 88 ASP A O 1
ATOM 657 N N . LEU A 1 89 ? -19.029 2.892 0.860 1.00 84.38 89 LEU A N 1
ATOM 658 C CA . LEU A 1 89 ? -18.150 1.804 1.257 1.00 84.38 89 LEU A CA 1
ATOM 659 C C . LEU A 1 89 ? -16.832 1.830 0.481 1.00 84.38 89 LEU A C 1
ATOM 661 O O . LEU A 1 89 ? -15.951 1.029 0.788 1.00 84.38 89 LEU A O 1
ATOM 665 N N . ASP A 1 90 ? -16.649 2.716 -0.494 1.00 86.56 90 ASP A N 1
ATOM 666 C CA . ASP A 1 90 ? -15.368 2.816 -1.179 1.00 86.56 90 ASP A CA 1
ATOM 667 C C . ASP A 1 90 ? -14.296 3.369 -0.234 1.00 86.56 90 ASP A C 1
ATOM 669 O O . ASP A 1 90 ? -14.460 4.384 0.441 1.00 86.56 90 ASP A O 1
ATOM 673 N N . ASN A 1 91 ? -13.170 2.661 -0.171 1.00 90.50 91 ASN A N 1
ATOM 674 C CA . ASN A 1 91 ? -12.025 3.039 0.644 1.00 90.50 91 ASN A CA 1
ATOM 675 C C . ASN A 1 91 ? -10.784 3.026 -0.242 1.00 90.50 91 ASN A C 1
ATOM 677 O O . ASN A 1 91 ? -10.073 2.022 -0.348 1.00 90.50 91 ASN A O 1
ATOM 681 N N . GLN A 1 92 ? -10.559 4.146 -0.924 1.00 90.50 92 GLN A N 1
ATOM 682 C CA . GLN A 1 92 ? -9.475 4.277 -1.894 1.00 90.50 92 GLN A CA 1
ATOM 683 C C . GLN A 1 92 ? -8.103 4.091 -1.240 1.00 90.50 92 GLN A C 1
ATOM 685 O O . GLN A 1 92 ? -7.241 3.428 -1.807 1.00 90.50 92 GLN A O 1
ATOM 690 N N . ILE A 1 93 ? -7.922 4.576 -0.009 1.00 91.88 93 ILE A N 1
ATOM 691 C CA . ILE A 1 93 ? -6.673 4.384 0.735 1.00 91.88 93 ILE A CA 1
ATOM 692 C C . ILE A 1 93 ? -6.408 2.887 0.934 1.00 91.88 93 ILE A C 1
ATOM 694 O O . ILE A 1 93 ? -5.342 2.388 0.582 1.00 91.88 93 ILE A O 1
ATOM 698 N N . ALA A 1 94 ? -7.389 2.139 1.446 1.00 93.06 94 ALA A N 1
ATOM 699 C CA . ALA A 1 94 ? -7.245 0.697 1.633 1.00 93.06 94 ALA A CA 1
ATOM 700 C C . ALA A 1 94 ? -7.076 -0.067 0.311 1.00 93.06 94 ALA A C 1
ATOM 702 O O . ALA A 1 94 ? -6.385 -1.087 0.282 1.00 93.06 94 ALA A O 1
ATOM 703 N N . THR A 1 95 ? -7.675 0.433 -0.770 1.00 94.00 95 THR A N 1
ATOM 704 C CA . THR A 1 95 ? -7.485 -0.089 -2.129 1.00 94.00 95 THR A CA 1
ATOM 705 C C . THR A 1 95 ? -6.025 0.068 -2.550 1.00 94.00 95 THR A C 1
ATOM 707 O O . THR A 1 95 ? -5.380 -0.909 -2.921 1.00 94.00 95 THR A O 1
ATOM 710 N N . TYR A 1 96 ? -5.462 1.270 -2.410 1.00 95.38 96 TYR A N 1
ATOM 711 C CA . TYR A 1 96 ? -4.092 1.586 -2.826 1.00 95.38 96 TYR A CA 1
ATOM 712 C C . TYR A 1 96 ? -3.058 0.827 -2.001 1.00 95.38 96 TYR A C 1
ATOM 714 O O . TYR A 1 96 ? -2.102 0.286 -2.543 1.00 95.38 96 TYR A O 1
ATOM 722 N N . LEU A 1 97 ? -3.288 0.689 -0.696 1.00 95.31 97 LEU A N 1
ATOM 723 C CA . LEU A 1 97 ? -2.432 -0.117 0.174 1.00 95.31 97 LEU A CA 1
ATOM 724 C C . LEU A 1 97 ? -2.428 -1.611 -0.197 1.00 95.31 97 LEU A C 1
ATOM 726 O O . LEU A 1 97 ? -1.509 -2.324 0.204 1.00 95.31 97 LEU A O 1
ATOM 730 N N . ASN A 1 98 ? -3.434 -2.091 -0.939 1.00 95.44 98 ASN A N 1
ATOM 731 C CA . ASN A 1 98 ? -3.567 -3.484 -1.371 1.00 95.44 98 ASN A CA 1
ATOM 732 C C . ASN A 1 98 ? -3.161 -3.744 -2.825 1.00 95.44 98 ASN A C 1
ATOM 734 O O . ASN A 1 98 ? -3.346 -4.868 -3.293 1.00 95.44 98 ASN A O 1
ATOM 738 N N . ILE A 1 99 ? -2.610 -2.765 -3.546 1.00 95.81 99 ILE A N 1
ATOM 739 C CA . ILE A 1 99 ? -2.225 -2.974 -4.946 1.00 95.81 99 ILE A CA 1
ATOM 740 C C . ILE A 1 99 ? -1.195 -4.096 -5.082 1.00 95.81 99 ILE A C 1
ATOM 742 O O . ILE A 1 99 ? -0.263 -4.242 -4.281 1.00 95.81 99 ILE A O 1
ATOM 746 N N . ASP A 1 100 ? -1.366 -4.906 -6.120 1.00 95.38 100 ASP A N 1
ATOM 747 C CA . ASP A 1 100 ? -0.391 -5.907 -6.510 1.00 95.38 100 ASP A CA 1
ATOM 748 C C . ASP A 1 100 ? 0.746 -5.262 -7.311 1.00 95.38 100 ASP A C 1
ATOM 750 O O . ASP A 1 100 ? 0.524 -4.560 -8.296 1.00 95.38 100 ASP A O 1
ATOM 754 N N . ALA A 1 101 ? 1.984 -5.550 -6.915 1.00 95.44 101 ALA A N 1
ATOM 755 C CA . ALA A 1 101 ? 3.183 -4.962 -7.501 1.00 95.44 101 ALA A CA 1
ATOM 756 C C . ALA A 1 101 ? 3.409 -5.316 -8.984 1.00 95.44 101 ALA A C 1
ATOM 758 O O . ALA A 1 101 ? 4.217 -4.677 -9.648 1.00 95.44 101 ALA A O 1
ATOM 759 N N . ASN A 1 102 ? 2.749 -6.341 -9.530 1.00 94.25 102 ASN A N 1
ATOM 760 C CA . ASN A 1 102 ? 2.916 -6.694 -10.942 1.00 94.25 102 ASN A CA 1
ATOM 761 C C . ASN A 1 102 ? 1.851 -6.052 -11.826 1.00 94.25 102 ASN A C 1
ATOM 763 O O . ASN A 1 102 ? 2.149 -5.671 -12.956 1.00 94.25 102 ASN A O 1
ATOM 767 N N . SER A 1 103 ? 0.620 -5.980 -11.328 1.00 93.31 103 SER A N 1
ATOM 768 C CA . SER A 1 103 ? -0.538 -5.535 -12.103 1.00 93.31 103 SER A CA 1
ATOM 769 C C . SER A 1 103 ? -0.944 -4.087 -11.844 1.00 93.31 103 SER A C 1
ATOM 771 O O . SER A 1 103 ? -1.615 -3.507 -12.690 1.00 93.31 103 SER A O 1
ATOM 773 N N . GLY A 1 104 ? -0.576 -3.516 -10.694 1.00 93.31 104 GLY A N 1
ATOM 774 C CA . GLY A 1 104 ? -1.035 -2.196 -10.257 1.00 93.31 104 GLY A CA 1
ATOM 775 C C . GLY A 1 104 ? -2.475 -2.190 -9.735 1.00 93.31 104 GLY A C 1
ATOM 776 O O . GLY A 1 104 ? -2.963 -1.159 -9.293 1.00 93.31 104 GLY A O 1
ATOM 777 N N . PHE A 1 105 ? -3.167 -3.331 -9.731 1.00 95.06 105 PHE A N 1
ATOM 778 C CA . PHE A 1 105 ? -4.536 -3.430 -9.235 1.00 95.06 105 PHE A CA 1
ATOM 779 C C . PHE A 1 105 ? -4.570 -4.071 -7.853 1.00 95.06 105 PHE A C 1
ATOM 781 O O . PHE A 1 105 ? -3.842 -5.023 -7.573 1.00 95.06 105 PHE A O 1
ATOM 788 N N . ALA A 1 106 ? -5.458 -3.587 -6.987 1.00 95.25 106 ALA A N 1
ATOM 789 C CA . ALA A 1 106 ? -5.823 -4.330 -5.788 1.00 95.25 106 ALA A CA 1
ATOM 790 C C . ALA A 1 106 ? -6.538 -5.641 -6.177 1.00 95.25 106 ALA A C 1
ATOM 792 O O . ALA A 1 106 ? -7.146 -5.710 -7.251 1.00 95.25 106 ALA A O 1
ATOM 793 N N . PRO A 1 107 ? -6.528 -6.689 -5.335 1.00 94.00 107 PRO A N 1
ATOM 794 C CA . PRO A 1 107 ? -7.385 -7.854 -5.541 1.00 94.00 107 PRO A CA 1
ATOM 795 C C . PRO A 1 107 ? -8.859 -7.434 -5.681 1.00 94.00 107 PRO A C 1
ATOM 797 O O . PRO A 1 107 ? -9.246 -6.463 -5.034 1.00 94.00 107 PRO A O 1
ATOM 800 N N . PRO A 1 108 ? -9.703 -8.153 -6.449 1.00 92.94 108 PRO A N 1
ATOM 801 C CA . PRO A 1 108 ? -11.085 -7.737 -6.727 1.00 92.94 108 PRO A CA 1
ATOM 802 C C . PRO A 1 108 ? -11.901 -7.339 -5.486 1.00 92.94 108 PRO A C 1
ATOM 804 O O . PRO A 1 108 ? -12.556 -6.302 -5.488 1.00 92.94 108 PRO A O 1
ATOM 807 N N . ASP A 1 109 ? -11.772 -8.089 -4.388 1.00 90.31 109 ASP A N 1
ATOM 808 C CA . ASP A 1 109 ? -12.475 -7.822 -3.122 1.00 90.31 109 ASP A CA 1
ATOM 809 C C . ASP A 1 109 ? -12.028 -6.535 -2.400 1.00 90.31 109 ASP A C 1
ATOM 811 O O . ASP A 1 109 ? -12.621 -6.161 -1.386 1.00 90.31 109 ASP A O 1
ATOM 815 N N . TRP A 1 110 ? -10.957 -5.899 -2.878 1.00 92.19 110 TRP A N 1
ATOM 816 C CA . TRP A 1 110 ? -10.368 -4.667 -2.359 1.00 92.19 110 TRP A CA 1
ATOM 817 C C . TRP A 1 110 ? -10.468 -3.496 -3.344 1.00 92.19 110 TRP A C 1
ATOM 819 O O . TRP A 1 110 ? -9.923 -2.443 -3.044 1.00 92.19 110 TRP A O 1
ATOM 829 N N . GLN A 1 111 ? -11.123 -3.656 -4.500 1.00 91.94 111 GLN A N 1
ATOM 830 C CA . GLN A 1 111 ? -11.229 -2.592 -5.512 1.00 91.94 111 GLN A CA 1
ATOM 831 C C . GLN A 1 111 ? -12.421 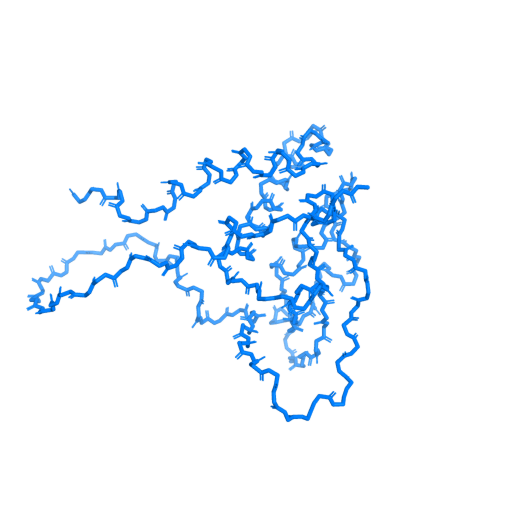-1.651 -5.298 1.00 91.94 111 GLN A C 1
ATOM 833 O O . GLN A 1 111 ? -12.368 -0.498 -5.712 1.00 91.94 111 GLN A O 1
ATOM 838 N N . SER A 1 112 ? -13.494 -2.134 -4.674 1.00 89.56 112 SER A N 1
ATOM 839 C CA . SER A 1 112 ? -14.728 -1.377 -4.433 1.00 89.56 112 SER A CA 1
ATOM 840 C C . SER A 1 112 ? -15.443 -1.914 -3.200 1.00 89.56 112 SER A C 1
ATOM 842 O O . SER A 1 112 ? -15.252 -3.078 -2.841 1.00 89.56 112 SER A O 1
ATOM 844 N N . GLN A 1 113 ? -16.299 -1.103 -2.579 1.00 88.19 113 GLN A N 1
ATOM 845 C CA . GLN A 1 113 ? -17.121 -1.496 -1.427 1.00 88.19 113 GLN A CA 1
ATOM 846 C C . GLN A 1 113 ? -16.308 -2.112 -0.269 1.00 88.19 113 GLN A C 1
ATOM 848 O O . GLN A 1 113 ? -16.742 -3.033 0.426 1.00 88.19 113 GLN A O 1
ATOM 853 N N . VAL A 1 114 ? -15.089 -1.615 -0.068 1.00 88.94 114 VAL A N 1
ATOM 854 C CA . VAL A 1 114 ? -14.117 -2.147 0.898 1.00 88.94 114 VAL A CA 1
ATOM 855 C C . VAL A 1 114 ? -14.598 -1.983 2.350 1.00 88.94 114 VAL A C 1
ATOM 857 O O . VAL A 1 114 ? -14.344 -2.841 3.199 1.00 88.94 114 VAL A O 1
ATOM 860 N N . GLY A 1 115 ? -15.318 -0.899 2.633 1.00 88.31 115 GLY A N 1
ATOM 861 C CA . GLY A 1 115 ? -15.858 -0.529 3.935 1.00 88.31 115 GLY A CA 1
ATOM 862 C C . GLY A 1 115 ? -14.805 0.027 4.898 1.00 88.31 115 GLY A C 1
ATOM 863 O O . GLY A 1 115 ? -13.739 0.510 4.503 1.00 88.31 115 GLY A O 1
ATOM 864 N N . THR A 1 116 ? -15.101 -0.037 6.202 1.00 87.25 116 THR A N 1
ATOM 865 C CA . THR A 1 116 ? -14.119 0.342 7.231 1.00 87.25 116 THR A CA 1
ATOM 866 C C . THR A 1 116 ? -13.022 -0.705 7.345 1.00 87.25 116 THR A C 1
ATOM 868 O O . THR A 1 116 ? -13.285 -1.905 7.484 1.00 87.25 116 THR A O 1
ATOM 871 N N . VAL A 1 117 ? -11.787 -0.210 7.358 1.00 87.62 117 VAL A N 1
ATOM 872 C CA . VAL A 1 117 ? -10.573 -1.008 7.481 1.00 87.62 117 VAL A CA 1
ATOM 873 C C . VAL A 1 117 ? -9.804 -0.581 8.720 1.00 87.62 117 VAL A C 1
ATOM 875 O O . VAL A 1 117 ? -9.575 0.604 8.960 1.00 87.62 117 VAL A O 1
ATOM 878 N N . VAL A 1 118 ? -9.384 -1.569 9.500 1.00 87.69 118 VAL A N 1
ATOM 879 C CA . VAL A 1 118 ? -8.381 -1.409 10.547 1.00 87.69 118 VAL A CA 1
ATOM 880 C C . VAL A 1 118 ? -7.022 -1.695 9.937 1.00 87.69 118 VAL A C 1
ATOM 882 O O . VAL A 1 118 ? -6.807 -2.747 9.335 1.00 87.69 118 VAL A O 1
ATOM 885 N N . VAL A 1 119 ? -6.102 -0.756 10.124 1.00 87.69 119 VAL A N 1
ATOM 886 C CA . VAL A 1 119 ? -4.718 -0.879 9.683 1.00 87.69 119 VAL A CA 1
ATOM 887 C C . VAL A 1 119 ? -3.821 -0.970 10.908 1.00 87.69 119 VAL A C 1
ATOM 889 O O . VAL A 1 119 ? -3.923 -0.156 11.827 1.00 87.69 119 VAL A O 1
ATOM 892 N N . ALA A 1 120 ? -2.943 -1.967 10.938 1.00 88.69 120 ALA A N 1
ATOM 893 C CA . ALA A 1 120 ? -2.009 -2.167 12.036 1.00 88.69 120 ALA A CA 1
ATOM 894 C C . ALA A 1 120 ? -0.664 -2.684 11.528 1.00 88.69 120 ALA A C 1
ATOM 896 O O . ALA A 1 120 ? -0.547 -3.172 10.406 1.00 88.69 120 ALA A O 1
ATOM 897 N N . ARG A 1 121 ? 0.364 -2.624 12.378 1.00 88.56 121 ARG A N 1
ATOM 898 C CA . ARG A 1 121 ? 1.602 -3.358 12.122 1.00 88.56 121 ARG A CA 1
ATOM 899 C C . ARG A 1 121 ? 1.479 -4.803 12.584 1.00 88.56 121 ARG A C 1
ATOM 901 O O . ARG A 1 121 ? 1.038 -5.071 13.702 1.00 88.56 121 ARG A O 1
ATOM 908 N N . LYS A 1 122 ? 1.98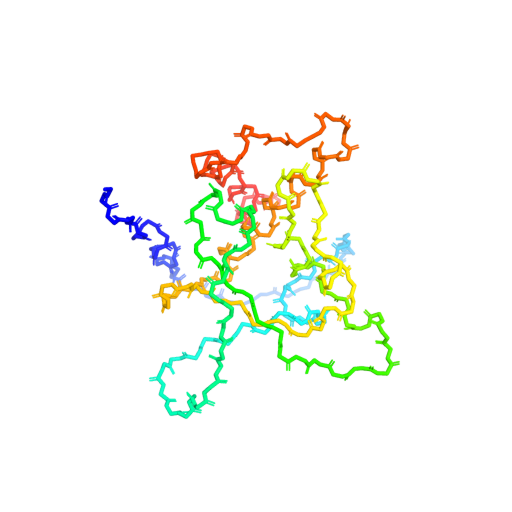5 -5.728 11.772 1.00 86.81 122 LYS A N 1
ATOM 909 C CA . LYS A 1 122 ? 2.080 -7.161 12.077 1.00 86.81 122 LYS A CA 1
ATOM 910 C C . LYS A 1 122 ? 2.888 -7.436 13.347 1.00 86.81 122 LYS A C 1
ATOM 912 O O . LYS A 1 122 ? 2.570 -8.352 14.099 1.00 86.81 122 LYS A O 1
ATOM 917 N N . ASP A 1 123 ? 3.910 -6.624 13.613 1.00 86.19 123 ASP A N 1
ATOM 918 C CA . ASP A 1 123 ? 4.747 -6.725 14.815 1.00 86.19 123 ASP A CA 1
ATOM 919 C C . ASP A 1 123 ? 4.118 -6.090 16.072 1.00 86.19 123 ASP A C 1
ATOM 921 O O . ASP A 1 123 ? 4.725 -6.124 17.142 1.00 86.19 123 ASP A O 1
ATOM 925 N N . ARG A 1 124 ? 2.896 -5.544 15.961 1.00 82.88 124 ARG A N 1
ATOM 926 C CA . ARG A 1 124 ? 2.136 -4.874 17.032 1.00 82.88 124 ARG A CA 1
ATOM 927 C C . ARG A 1 124 ? 2.829 -3.656 17.648 1.00 82.88 124 ARG A C 1
ATOM 929 O O . ARG A 1 124 ? 2.425 -3.206 18.721 1.00 82.88 124 ARG A O 1
ATOM 936 N N . LYS A 1 125 ? 3.855 -3.109 16.995 1.00 82.50 125 LYS A N 1
ATOM 937 C CA . LYS A 1 125 ? 4.449 -1.835 17.409 1.00 82.50 125 LYS A CA 1
ATOM 938 C C . LYS A 1 125 ? 3.538 -0.666 17.015 1.00 82.50 125 LYS A C 1
ATOM 940 O O . LYS A 1 125 ? 2.685 -0.826 16.137 1.00 82.50 125 LYS A O 1
ATOM 945 N N . PRO A 1 126 ? 3.717 0.516 17.631 1.00 78.62 126 PRO A N 1
ATOM 946 C CA . PRO A 1 126 ? 3.033 1.723 17.196 1.00 78.62 126 PRO A CA 1
ATOM 947 C C . PRO A 1 126 ? 3.244 1.983 15.702 1.00 78.62 126 PRO A C 1
ATOM 949 O O . PRO A 1 126 ? 4.332 1.776 15.149 1.00 78.62 126 PRO A O 1
ATOM 952 N N . PHE A 1 127 ? 2.174 2.427 15.053 1.00 79.31 127 PHE A N 1
ATOM 953 C CA . PHE A 1 127 ? 2.200 2.917 13.686 1.00 79.31 127 PHE A CA 1
ATOM 954 C C . PHE A 1 127 ? 1.546 4.288 13.674 1.00 79.31 127 PHE A C 1
ATOM 956 O O . PHE A 1 127 ? 0.380 4.426 14.047 1.00 79.31 127 PHE A O 1
ATOM 963 N N . TYR A 1 128 ? 2.338 5.300 13.343 1.00 81.31 128 TYR A N 1
ATOM 964 C CA . TYR A 1 128 ? 1.902 6.685 13.380 1.00 81.31 128 TYR A CA 1
ATOM 965 C C . TYR A 1 128 ? 1.120 7.020 12.103 1.00 81.31 128 TYR A C 1
ATOM 967 O O . TYR A 1 128 ? 1.468 6.500 11.038 1.00 81.31 128 TYR A O 1
ATOM 975 N N . PRO A 1 129 ? 0.078 7.867 12.180 1.00 79.88 129 PRO A N 1
ATOM 976 C CA . PRO A 1 129 ? -0.720 8.248 11.016 1.00 79.88 129 PRO A CA 1
ATOM 977 C C . PRO A 1 129 ? 0.113 8.758 9.835 1.00 79.88 129 PRO A C 1
ATOM 979 O O . PRO A 1 129 ? -0.142 8.369 8.702 1.00 79.88 129 PRO A O 1
ATOM 982 N N . GLN A 1 130 ? 1.170 9.523 10.108 1.00 81.12 130 GLN A N 1
ATOM 983 C CA . GLN A 1 130 ? 2.086 10.072 9.107 1.00 81.12 130 GLN A CA 1
ATOM 984 C C . GLN A 1 130 ? 2.835 8.974 8.341 1.00 81.12 130 GLN A C 1
ATOM 986 O O . GLN A 1 130 ? 3.115 9.114 7.154 1.00 81.12 130 GLN A O 1
ATOM 991 N N . HIS A 1 131 ? 3.143 7.851 8.997 1.00 83.88 131 HIS A N 1
ATOM 992 C CA . HIS A 1 131 ? 3.770 6.712 8.324 1.00 83.88 131 HIS A CA 1
ATOM 993 C C . HIS A 1 131 ? 2.764 5.976 7.442 1.00 83.88 131 HIS A C 1
ATOM 995 O O . HIS A 1 131 ? 3.134 5.509 6.369 1.00 83.88 131 HIS A O 1
ATOM 1001 N N . LEU A 1 132 ? 1.497 5.882 7.865 1.00 88.25 132 LEU A N 1
ATOM 1002 C CA . LEU A 1 132 ? 0.451 5.315 7.012 1.00 88.25 132 LEU A CA 1
ATOM 1003 C C . LEU A 1 132 ? 0.232 6.180 5.772 1.00 88.25 132 LEU A C 1
ATOM 1005 O O . LEU A 1 132 ? 0.172 5.644 4.670 1.00 88.25 132 LEU A O 1
ATOM 1009 N N . GLU A 1 133 ? 0.154 7.496 5.958 1.00 87.88 133 GLU A N 1
ATOM 1010 C CA . GLU A 1 133 ? 0.057 8.458 4.863 1.00 87.88 133 GLU A CA 1
ATOM 1011 C C . GLU A 1 133 ? 1.236 8.309 3.901 1.00 87.88 133 GLU A C 1
ATOM 1013 O O . GLU A 1 133 ? 1.027 8.167 2.704 1.00 87.88 133 GLU A O 1
ATOM 1018 N N . GLY A 1 134 ? 2.463 8.211 4.417 1.00 91.12 134 GLY A N 1
ATOM 1019 C CA . GLY A 1 134 ? 3.650 7.956 3.606 1.00 91.12 134 GLY A CA 1
ATOM 1020 C C . GLY A 1 134 ? 3.570 6.716 2.732 1.00 91.12 134 GLY A C 1
ATOM 1021 O O . GLY A 1 134 ? 3.883 6.763 1.546 1.00 91.12 134 GLY A O 1
ATOM 1022 N N . VAL A 1 135 ? 3.135 5.600 3.312 1.00 93.94 135 VAL A N 1
ATOM 1023 C CA . VAL A 1 135 ? 2.989 4.339 2.577 1.00 93.94 135 VAL A CA 1
ATOM 1024 C C . VAL A 1 135 ? 1.869 4.440 1.544 1.00 93.94 135 VAL A C 1
ATOM 1026 O O . VAL A 1 135 ? 2.029 3.954 0.427 1.00 93.94 135 VAL A O 1
ATOM 1029 N N . TRP A 1 136 ? 0.753 5.083 1.889 1.00 93.88 136 TRP A N 1
ATOM 1030 C CA . TRP A 1 136 ? -0.349 5.315 0.958 1.00 93.88 136 TRP A CA 1
ATOM 1031 C C . TRP A 1 136 ? 0.083 6.191 -0.224 1.00 93.88 136 TRP A C 1
ATOM 1033 O O . TRP A 1 136 ? -0.123 5.794 -1.368 1.00 93.88 136 TRP A O 1
ATOM 1043 N N . MET A 1 137 ? 0.749 7.315 0.036 1.00 93.69 137 MET A N 1
ATOM 1044 C CA . MET A 1 137 ? 1.239 8.234 -0.995 1.00 93.69 137 MET A CA 1
ATOM 1045 C C . MET A 1 137 ? 2.335 7.613 -1.865 1.00 93.69 137 MET A C 1
ATOM 1047 O O . MET A 1 137 ? 2.435 7.911 -3.051 1.00 93.69 137 MET A O 1
ATOM 1051 N N . PHE A 1 138 ? 3.130 6.695 -1.317 1.00 95.56 138 PHE A N 1
ATOM 1052 C CA . PHE A 1 138 ? 4.057 5.910 -2.125 1.00 95.56 138 PHE A CA 1
ATOM 1053 C C . PHE A 1 138 ? 3.333 4.936 -3.065 1.00 95.56 138 PHE A C 1
ATOM 1055 O O . PHE A 1 138 ? 3.741 4.765 -4.212 1.00 95.56 138 PHE A O 1
ATOM 1062 N N . CYS A 1 139 ? 2.245 4.308 -2.603 1.00 95.69 139 CYS A N 1
ATOM 1063 C CA . CYS A 1 139 ? 1.412 3.457 -3.456 1.00 95.69 139 CYS A CA 1
ATOM 1064 C C . CYS A 1 139 ? 0.722 4.274 -4.561 1.00 95.69 139 CYS A C 1
ATOM 1066 O O . CYS A 1 139 ? 0.673 3.814 -5.696 1.00 95.69 139 CYS A O 1
ATOM 1068 N N . ASP A 1 140 ? 0.252 5.485 -4.251 1.00 93.69 140 ASP A N 1
ATOM 1069 C CA . ASP A 1 140 ? -0.281 6.443 -5.231 1.00 93.69 140 ASP A CA 1
ATOM 1070 C C . ASP A 1 140 ? 0.770 6.797 -6.299 1.00 93.69 140 ASP A C 1
ATOM 1072 O O . ASP A 1 140 ? 0.536 6.613 -7.490 1.00 93.69 140 ASP A O 1
ATOM 1076 N N . HIS A 1 141 ? 1.995 7.133 -5.878 1.00 93.81 141 HIS A N 1
ATOM 1077 C CA . HIS A 1 141 ? 3.108 7.393 -6.795 1.00 93.81 141 HIS A CA 1
ATOM 1078 C C . HIS A 1 141 ? 3.430 6.204 -7.721 1.00 93.81 141 HIS A C 1
ATOM 1080 O O . HIS A 1 141 ? 3.759 6.389 -8.892 1.00 93.81 141 HIS A O 1
ATOM 1086 N N . ILE A 1 142 ? 3.333 4.968 -7.222 1.00 94.62 142 ILE A N 1
ATOM 1087 C CA . ILE A 1 142 ? 3.489 3.767 -8.055 1.00 94.62 142 ILE A CA 1
ATOM 1088 C C . ILE A 1 142 ? 2.385 3.688 -9.118 1.00 94.62 142 ILE A C 1
ATOM 1090 O O . ILE A 1 142 ? 2.672 3.307 -10.253 1.00 94.62 142 ILE A O 1
ATOM 1094 N N . LEU A 1 143 ? 1.140 4.024 -8.769 1.00 93.06 143 LEU A N 1
ATOM 1095 C CA . LEU A 1 143 ? 0.003 3.982 -9.693 1.00 93.06 143 LEU A CA 1
ATOM 1096 C C . LEU A 1 143 ? 0.115 5.0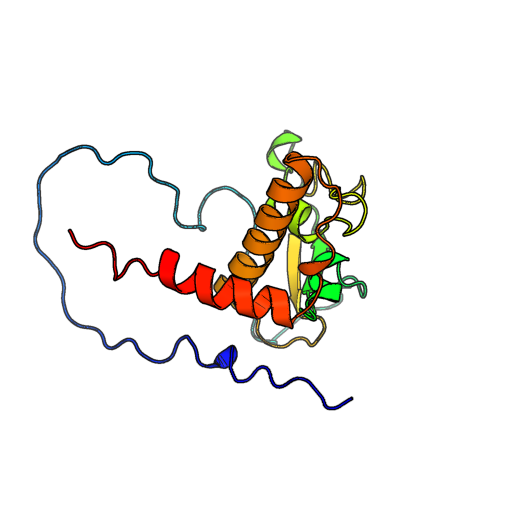25 -10.805 1.00 93.06 143 LEU A C 1
ATOM 1098 O O . LEU A 1 143 ? -0.213 4.703 -11.947 1.00 93.06 143 LEU A O 1
ATOM 1102 N N . ASP A 1 144 ? 0.646 6.212 -10.511 1.00 92.19 144 ASP A N 1
ATOM 1103 C CA . ASP A 1 144 ? 0.953 7.213 -11.540 1.00 92.19 144 ASP A CA 1
ATOM 1104 C C . ASP A 1 144 ? 1.879 6.628 -12.618 1.00 92.19 144 ASP A C 1
ATOM 1106 O O . ASP A 1 144 ? 1.594 6.723 -13.812 1.00 92.19 144 ASP A O 1
ATOM 1110 N N . LEU A 1 145 ? 2.935 5.918 -12.203 1.00 91.94 145 LEU A N 1
ATOM 1111 C CA . LEU A 1 145 ? 3.886 5.278 -13.121 1.00 91.94 145 LEU A CA 1
ATOM 1112 C C . LEU A 1 145 ? 3.258 4.132 -13.928 1.00 91.94 145 LEU A C 1
ATOM 1114 O O . LEU A 1 145 ? 3.602 3.932 -15.093 1.00 91.94 145 LEU A O 1
ATOM 1118 N N . PHE A 1 146 ? 2.303 3.394 -13.351 1.00 88.62 146 PHE A N 1
ATOM 1119 C CA . PHE A 1 146 ? 1.504 2.437 -14.124 1.00 88.62 146 PHE A CA 1
ATOM 1120 C C . PHE A 1 146 ? 0.672 3.142 -15.208 1.00 88.62 146 PHE A C 1
ATOM 1122 O O . PHE A 1 146 ? 0.554 2.618 -16.318 1.00 88.62 146 PHE A O 1
ATOM 1129 N N . GLY A 1 147 ? 0.117 4.320 -14.907 1.00 85.75 147 GLY A N 1
ATOM 1130 C CA . GLY A 1 147 ? -0.667 5.133 -15.840 1.00 85.75 147 GLY A CA 1
ATOM 1131 C C . GLY A 1 147 ? 0.139 5.693 -17.017 1.00 85.75 147 GLY A C 1
ATOM 1132 O O . GLY A 1 147 ? -0.421 5.899 -18.094 1.00 85.75 147 GLY A O 1
ATOM 1133 N N . GLU A 1 148 ? 1.450 5.880 -16.845 1.00 88.19 148 GLU A N 1
ATOM 1134 C CA . GLU A 1 148 ? 2.369 6.348 -17.895 1.00 88.19 148 GLU A CA 1
ATOM 1135 C C . GLU A 1 148 ? 2.718 5.263 -18.937 1.00 88.19 148 GLU A C 1
ATOM 1137 O O . GLU A 1 148 ? 3.176 5.585 -20.033 1.00 88.19 148 GLU A O 1
ATOM 1142 N N . GLY A 1 149 ? 2.420 3.988 -18.654 1.00 77.12 149 GLY A N 1
ATOM 1143 C CA . GLY A 1 149 ? 2.474 2.894 -19.634 1.00 77.12 149 GLY A CA 1
ATOM 1144 C C . GLY A 1 149 ? 3.766 2.068 -19.659 1.00 77.12 149 GLY A C 1
ATOM 1145 O O . GLY A 1 149 ? 3.856 1.126 -2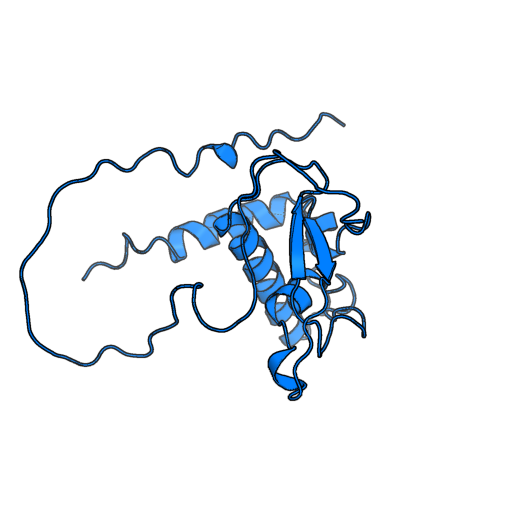0.448 1.00 77.12 149 GLY A O 1
ATOM 1146 N N . ASP A 1 150 ? 4.724 2.339 -18.771 1.00 76.75 150 ASP A N 1
ATOM 1147 C CA . ASP A 1 150 ? 5.998 1.601 -18.680 1.00 76.75 150 ASP A CA 1
ATOM 1148 C C . ASP A 1 150 ? 5.887 0.257 -17.926 1.00 76.75 150 ASP A C 1
ATOM 1150 O O . ASP A 1 150 ? 6.852 -0.507 -17.810 1.00 76.75 150 ASP A O 1
ATOM 1154 N N . GLY A 1 151 ? 4.686 -0.076 -17.446 1.00 84.75 151 GLY A N 1
ATOM 1155 C CA . GLY A 1 151 ? 4.426 -1.268 -16.646 1.00 84.75 151 GLY A CA 1
ATOM 1156 C C . GLY A 1 151 ? 4.888 -1.110 -15.190 1.00 84.75 151 GLY A C 1
ATOM 1157 O O . GLY A 1 151 ? 5.036 0.009 -14.705 1.00 84.75 151 GLY A O 1
ATOM 1158 N N . PRO A 1 152 ? 5.086 -2.217 -14.448 1.00 91.12 152 PRO A N 1
ATOM 1159 C CA . PRO A 1 152 ? 5.372 -2.148 -13.018 1.00 91.12 152 PRO A CA 1
ATOM 1160 C C . PRO A 1 152 ? 6.740 -1.502 -12.734 1.00 91.12 152 PRO A C 1
ATOM 1162 O O . PRO A 1 152 ? 7.758 -2.036 -13.204 1.00 91.12 152 PRO A O 1
ATOM 1165 N N . PRO A 1 153 ? 6.813 -0.431 -11.915 1.00 93.25 153 PRO A N 1
ATOM 1166 C CA . PRO A 1 153 ? 8.059 0.264 -11.590 1.00 93.25 153 PRO A CA 1
ATOM 1167 C C . PRO A 1 153 ? 8.916 -0.533 -10.596 1.00 93.25 153 PRO A C 1
ATOM 1169 O O . PRO A 1 153 ? 9.093 -0.164 -9.437 1.00 93.25 153 PRO A O 1
ATOM 1172 N N . ARG A 1 154 ? 9.483 -1.660 -11.045 1.00 93.69 154 ARG A N 1
ATOM 1173 C CA . ARG A 1 154 ? 10.199 -2.621 -10.182 1.00 93.69 154 ARG A CA 1
ATOM 1174 C C . ARG A 1 154 ? 11.379 -2.023 -9.414 1.00 93.69 154 ARG A C 1
ATOM 1176 O O . ARG A 1 154 ? 11.742 -2.557 -8.371 1.00 93.69 154 ARG A O 1
ATOM 1183 N N . TRP A 1 155 ? 11.965 -0.931 -9.903 1.00 93.50 155 TRP A N 1
ATOM 1184 C CA . TRP A 1 155 ? 13.042 -0.213 -9.213 1.00 93.50 155 TRP A CA 1
ATOM 1185 C C . TRP A 1 155 ? 12.580 0.468 -7.915 1.00 93.50 155 TRP A C 1
ATOM 1187 O O . TRP A 1 155 ? 13.415 0.752 -7.062 1.00 93.50 155 TRP A O 1
ATOM 1197 N N . LEU A 1 156 ? 11.270 0.676 -7.729 1.00 94.62 156 LEU A N 1
ATOM 1198 C CA . LEU A 1 156 ? 10.685 1.218 -6.499 1.00 94.62 156 LEU A CA 1
ATOM 1199 C C . LEU A 1 156 ? 10.377 0.148 -5.442 1.00 94.62 156 LEU A C 1
ATOM 1201 O O . LEU A 1 156 ? 10.114 0.480 -4.290 1.00 94.62 156 LEU A O 1
ATOM 1205 N N . TYR A 1 157 ? 10.428 -1.141 -5.782 1.00 95.06 157 TYR A N 1
ATOM 1206 C CA . TYR A 1 157 ? 10.039 -2.229 -4.876 1.00 95.06 157 TYR A CA 1
ATOM 1207 C C . TYR A 1 157 ? 11.182 -2.680 -3.975 1.00 95.06 157 TYR A C 1
ATOM 1209 O O . TYR A 1 157 ? 11.579 -3.844 -3.951 1.00 95.06 157 TYR A O 1
ATOM 1217 N N . SER A 1 158 ? 11.724 -1.726 -3.232 1.00 95.94 158 SER A N 1
ATOM 1218 C CA . SER A 1 158 ? 12.682 -1.988 -2.174 1.00 95.94 158 SER A CA 1
ATOM 1219 C C . SER A 1 158 ? 12.534 -0.951 -1.078 1.00 95.94 158 SER A C 1
ATOM 1221 O O . SER A 1 158 ? 12.131 0.189 -1.315 1.00 95.94 158 SER A O 1
ATOM 1223 N N . ARG A 1 159 ? 12.938 -1.330 0.130 1.00 93.88 159 ARG A N 1
ATOM 1224 C CA . ARG A 1 159 ? 13.022 -0.391 1.242 1.00 93.88 159 ARG A CA 1
ATOM 1225 C C . ARG A 1 159 ? 13.884 0.828 0.922 1.00 93.88 159 ARG A C 1
ATOM 1227 O O . ARG A 1 159 ? 13.515 1.935 1.287 1.00 93.88 159 ARG A O 1
ATOM 1234 N N . GLN A 1 160 ? 15.022 0.628 0.259 1.00 96.12 160 GLN A N 1
ATOM 1235 C CA . GLN A 1 160 ? 15.927 1.725 -0.078 1.00 96.12 160 GLN A CA 1
ATOM 1236 C C . GLN A 1 160 ? 15.232 2.755 -0.975 1.00 96.12 160 GLN A C 1
ATOM 1238 O O . GLN A 1 160 ? 15.267 3.939 -0.670 1.00 96.12 160 GLN A O 1
ATOM 1243 N N . ALA A 1 161 ? 14.547 2.304 -2.028 1.00 95.50 161 ALA A N 1
ATOM 1244 C CA . ALA A 1 161 ? 13.828 3.202 -2.927 1.00 95.50 161 ALA A CA 1
ATOM 1245 C C . ALA A 1 161 ? 12.683 3.945 -2.219 1.00 95.50 161 ALA A C 1
ATOM 1247 O O . ALA A 1 161 ? 12.463 5.125 -2.478 1.00 95.50 161 ALA A O 1
ATOM 1248 N N . PHE A 1 162 ? 11.985 3.279 -1.291 1.00 95.50 162 PHE A N 1
ATOM 1249 C CA . PHE A 1 162 ? 10.987 3.938 -0.447 1.00 95.50 162 PHE A CA 1
ATOM 1250 C C . PHE A 1 162 ? 11.608 5.021 0.444 1.00 95.50 162 PHE A C 1
ATOM 1252 O O . PHE A 1 162 ? 11.056 6.111 0.541 1.00 95.50 162 PHE A O 1
ATOM 1259 N N . GLU A 1 163 ? 12.754 4.753 1.074 1.00 94.00 163 GLU A N 1
ATOM 1260 C CA . GLU A 1 163 ? 13.453 5.728 1.922 1.00 94.00 163 GLU A CA 1
ATOM 1261 C C . GLU A 1 163 ? 13.978 6.923 1.106 1.00 94.00 163 GLU A C 1
ATOM 1263 O O . GLU A 1 163 ? 13.792 8.066 1.514 1.00 94.00 163 GLU A O 1
ATOM 1268 N N . GLU A 1 164 ? 14.534 6.680 -0.083 1.00 94.50 164 GLU A N 1
ATOM 1269 C CA . GLU A 1 164 ? 14.961 7.738 -1.011 1.00 94.50 164 GLU A CA 1
ATOM 1270 C C . GLU A 1 164 ? 13.779 8.603 -1.477 1.00 94.50 164 GLU A C 1
ATOM 1272 O O . GLU A 1 164 ? 13.882 9.830 -1.535 1.00 94.50 164 GLU A O 1
ATOM 1277 N N . TRP A 1 165 ? 12.632 7.984 -1.772 1.00 94.31 165 TRP A N 1
ATOM 1278 C CA . TRP A 1 165 ? 11.403 8.710 -2.085 1.00 94.31 165 TRP A CA 1
ATOM 1279 C C . TRP A 1 165 ? 10.888 9.503 -0.876 1.00 94.31 165 TRP A C 1
ATOM 1281 O O . TRP A 1 165 ? 10.509 10.666 -1.016 1.00 94.31 165 TRP A O 1
ATOM 1291 N N . TRP A 1 166 ? 10.916 8.906 0.318 1.00 90.44 166 TRP A N 1
ATOM 1292 C CA . TRP A 1 166 ? 10.449 9.512 1.565 1.00 90.44 166 TRP A CA 1
ATOM 1293 C C . TRP A 1 166 ? 11.237 10.776 1.921 1.00 90.44 166 TRP A C 1
ATOM 1295 O O . TRP A 1 166 ? 10.637 11.795 2.271 1.00 90.44 166 TRP A O 1
ATOM 1305 N N . ASP A 1 167 ? 12.559 10.751 1.749 1.00 89.69 167 ASP A N 1
ATOM 1306 C CA . ASP A 1 167 ? 13.437 11.904 1.980 1.00 89.69 167 ASP A CA 1
ATOM 1307 C C . ASP A 1 167 ? 13.111 13.090 1.056 1.00 89.69 167 ASP A C 1
ATOM 1309 O O . ASP A 1 167 ? 13.356 14.246 1.405 1.00 89.69 167 ASP A O 1
ATOM 1313 N N . VAL A 1 168 ? 12.523 12.826 -0.114 1.00 87.88 168 VAL A N 1
ATOM 1314 C CA . VAL A 1 168 ? 12.025 13.853 -1.039 1.00 87.88 168 VAL A CA 1
ATOM 1315 C C . VAL A 1 168 ? 10.584 14.259 -0.711 1.00 87.88 168 VAL A C 1
ATOM 1317 O O . VAL A 1 168 ? 10.227 15.430 -0.861 1.00 87.88 168 VAL A O 1
ATOM 1320 N N . TYR A 1 169 ? 9.757 13.311 -0.269 1.00 83.38 169 TYR A N 1
ATOM 1321 C CA . TYR A 1 169 ? 8.356 13.525 0.084 1.00 83.38 169 TYR A CA 1
ATOM 1322 C C . TYR A 1 169 ? 8.211 14.423 1.321 1.00 83.38 169 TYR A C 1
ATOM 1324 O O . TYR A 1 169 ? 7.570 15.470 1.242 1.00 83.38 169 TYR A O 1
ATOM 1332 N N . VAL A 1 170 ? 8.859 14.088 2.442 1.00 79.38 170 VAL A N 1
ATOM 1333 C CA . VAL A 1 170 ? 8.674 14.796 3.724 1.00 79.38 170 VAL A CA 1
ATOM 1334 C C . VAL A 1 170 ? 8.942 16.305 3.627 1.00 79.38 170 VAL A C 1
ATOM 1336 O O . VAL A 1 170 ? 8.089 17.083 4.059 1.00 79.38 170 VAL A O 1
ATOM 1339 N N . PRO A 1 171 ? 10.049 16.785 3.024 1.00 74.25 171 PRO A N 1
ATOM 1340 C CA . PRO A 1 171 ? 10.313 18.220 2.943 1.00 74.25 171 PRO A CA 1
ATOM 1341 C C . PRO A 1 171 ? 9.357 18.981 2.018 1.00 74.25 171 PRO A C 1
ATOM 1343 O O . PRO A 1 171 ? 9.234 20.196 2.159 1.00 74.25 171 PRO A O 1
ATOM 1346 N N . ARG A 1 172 ? 8.703 18.305 1.061 1.00 62.75 172 ARG A N 1
ATOM 1347 C CA . ARG A 1 172 ? 7.710 18.927 0.166 1.00 62.75 172 ARG A CA 1
ATOM 1348 C C . ARG A 1 172 ? 6.383 19.201 0.870 1.00 62.75 172 ARG A C 1
ATOM 1350 O O . ARG A 1 172 ? 5.684 20.126 0.470 1.00 62.75 172 ARG A O 1
ATOM 1357 N N . TYR A 1 173 ? 6.079 18.435 1.915 1.00 57.66 173 TYR A N 1
ATOM 1358 C CA . TYR A 1 173 ? 4.855 18.556 2.707 1.00 57.66 173 TYR A CA 1
ATOM 1359 C C . TYR A 1 173 ? 5.082 19.191 4.090 1.00 57.66 173 TYR A C 1
ATOM 1361 O O . TYR A 1 173 ? 4.123 19.377 4.838 1.00 57.66 173 TYR A O 1
ATOM 1369 N N . ASP A 1 174 ? 6.315 19.596 4.428 1.00 55.50 174 ASP A N 1
ATOM 1370 C CA . ASP A 1 174 ? 6.573 20.442 5.597 1.00 55.50 174 ASP A CA 1
ATOM 1371 C C . ASP A 1 174 ? 5.965 21.837 5.377 1.00 55.50 174 ASP A C 1
ATOM 1373 O O . ASP A 1 174 ? 6.564 22.755 4.805 1.00 55.50 174 ASP A O 1
ATOM 1377 N N . VAL A 1 175 ? 4.738 21.987 5.871 1.00 46.97 175 VAL A N 1
ATOM 1378 C CA . VAL A 1 175 ? 3.913 23.203 5.867 1.00 46.97 175 VAL A CA 1
ATOM 1379 C C . VAL A 1 175 ? 4.617 24.420 6.486 1.00 46.97 175 VAL A C 1
ATOM 1381 O O . VAL A 1 175 ? 4.165 25.547 6.300 1.00 46.97 175 VAL A O 1
ATOM 1384 N N . ARG A 1 176 ? 5.756 24.236 7.172 1.00 45.66 176 ARG A N 1
ATOM 1385 C CA . ARG A 1 176 ? 6.591 25.326 7.705 1.00 45.66 176 ARG A CA 1
ATOM 1386 C C . ARG A 1 176 ? 7.436 26.048 6.648 1.00 45.66 176 ARG A C 1
ATOM 1388 O O . ARG A 1 176 ? 8.029 27.079 6.962 1.00 45.66 176 ARG A O 1
ATOM 1395 N N . LYS A 1 177 ? 7.504 25.553 5.405 1.00 38.81 177 LYS A N 1
ATOM 1396 C CA . LYS A 1 177 ? 8.253 26.192 4.301 1.00 38.81 177 LYS A CA 1
ATOM 1397 C C . LYS A 1 177 ? 7.394 26.835 3.215 1.00 38.81 177 LYS A C 1
ATOM 1399 O O . LYS A 1 177 ? 7.946 27.326 2.229 1.00 38.81 177 LYS A O 1
ATOM 1404 N N . VAL A 1 178 ? 6.082 26.940 3.411 1.00 38.03 178 VAL A N 1
ATOM 1405 C CA . VAL A 1 178 ? 5.272 27.884 2.632 1.00 38.03 178 VAL A CA 1
ATOM 1406 C C . VAL A 1 178 ? 5.536 29.275 3.209 1.00 38.03 178 VAL A C 1
ATOM 1408 O O . VAL A 1 178 ? 4.868 29.720 4.139 1.00 38.03 178 VAL A O 1
ATOM 1411 N N . LYS A 1 179 ? 6.587 29.943 2.717 1.00 31.86 179 LYS A N 1
ATOM 1412 C CA . LYS A 1 179 ? 6.759 31.382 2.947 1.00 31.86 179 LYS A CA 1
ATOM 1413 C C . LYS A 1 179 ? 5.507 32.081 2.409 1.00 31.86 179 LYS A C 1
ATOM 1415 O O . LYS A 1 179 ? 5.261 32.022 1.206 1.00 31.86 179 LYS A O 1
ATOM 1420 N N . LEU A 1 180 ? 4.744 32.683 3.322 1.00 34.50 180 LEU A N 1
ATOM 1421 C CA . LEU A 1 180 ? 3.786 33.752 3.029 1.00 34.50 180 LEU A CA 1
ATOM 1422 C C . LEU A 1 180 ? 4.476 34.895 2.273 1.00 34.50 180 LEU A C 1
ATOM 1424 O O . LEU A 1 180 ? 5.665 35.165 2.577 1.00 34.50 180 LEU A O 1
#

Sequence (180 aa):
MPPIDYSKWDNIDTDSEPEASPQQAPAANPPAAHACLAADGYIRFEKRTASRGMSKLSLSDSVPSVPGLIEVPLVLDRTGTQSVNEADLDNQIATYLNIDANSGFAPPDWQSQVGTVVVARKDRKPFYPQHLEGVWMFCDHILDLFGEGDGPPRWLYSRQAFEEWWDVYVPRYDVRKVKL

Secondary structure (DSSP, 8-state):
-PPP--HHHHTTT---------------PPS-----SSSSS--------S-S--------SPPPHHHHHTT--EEEEE-----SSGGGG--HHHHHHT--TTTSPPPGGGTS----EEEEETT-----HHHHHHHHHHHHHHHHHHHTTS---GGG-SHHHHHHHHHHHHHHH-GGG---

Radius of gyration: 18.71 Å; chains: 1; bounding box: 47×52×48 Å